Protein AF-G7I4Z6-F1 (afdb_monomer)

Organism: Medicago truncatula (NCBI:txid3880)

Secondary structure (DSSP, 8-state):
----------------------------------HHHHHHHHHHHHHHTTT-B----SSHHHHHHHHHHHHHHHHHHHHS-HHHHHHHSHHHHHHHHHIIIIIS--B-HHHHHHHHHHHH---S-HHHHHHHHHHGGG-

Sequence (139 aa):
MTNVEVHFQSHINQQQATENDEEVEVELNLRYISLRDADLVSNFIASHGSEITLPTFKSPEVKGLAYTTLAELLLLLKNHSILDLLDNQRFLLVKLLEDLHHTFRFRGPWLDSLKILMFENATNDSCTLKKLRGLEKKF

Mean predicted aligned error: 13.74 Å

Structure (mmCIF, N/CA/C/O backbone):
data_AF-G7I4Z6-F1
#
_entry.id   AF-G7I4Z6-F1
#
loop_
_atom_site.group_PDB
_atom_site.id
_atom_site.type_symbol
_atom_site.label_atom_id
_atom_site.label_alt_id
_atom_site.label_comp_id
_atom_site.label_asym_id
_atom_site.label_entity_id
_atom_site.label_seq_id
_atom_site.pdbx_PDB_ins_code
_atom_site.Cartn_x
_atom_site.Cartn_y
_atom_site.Cartn_z
_atom_site.occupancy
_atom_site.B_iso_or_equiv
_atom_site.auth_seq_id
_atom_site.auth_comp_id
_atom_site.auth_asym_id
_atom_site.auth_atom_id
_atom_site.pdbx_PDB_model_num
ATOM 1 N N . MET A 1 1 ? 38.995 -53.583 31.195 1.00 35.59 1 MET A N 1
ATOM 2 C CA . MET A 1 1 ? 37.570 -53.756 31.567 1.00 35.59 1 MET A CA 1
ATOM 3 C C . MET A 1 1 ? 37.143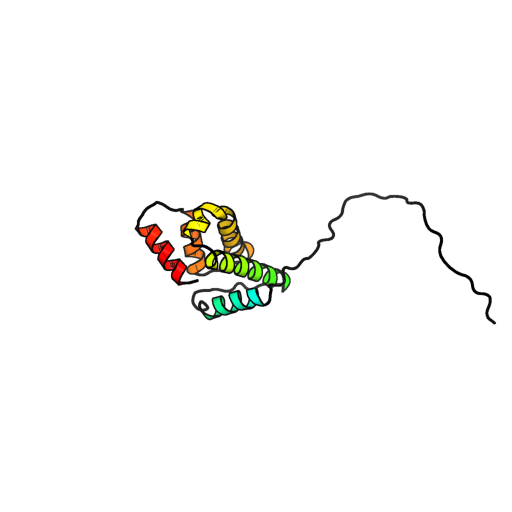 -52.551 32.396 1.00 35.59 1 MET A C 1
ATOM 5 O O . MET A 1 1 ? 38.014 -51.791 32.801 1.00 35.59 1 MET A O 1
ATOM 9 N N . THR A 1 2 ? 35.842 -52.304 32.513 1.00 36.22 2 THR A N 1
ATOM 10 C CA . THR A 1 2 ? 35.267 -50.989 32.849 1.00 36.22 2 THR A CA 1
ATOM 11 C C . THR A 1 2 ? 35.457 -50.586 34.314 1.00 36.22 2 THR A C 1
ATOM 13 O O . THR A 1 2 ? 35.252 -51.411 35.198 1.00 36.22 2 THR A O 1
ATOM 16 N N . ASN A 1 3 ? 35.762 -49.307 34.564 1.00 32.25 3 ASN A N 1
ATOM 17 C CA . ASN A 1 3 ? 35.743 -48.701 35.898 1.00 32.25 3 ASN A CA 1
ATOM 18 C C . ASN A 1 3 ? 34.541 -47.754 36.051 1.00 32.25 3 ASN A C 1
ATOM 20 O O . ASN A 1 3 ? 34.346 -46.877 35.218 1.00 32.25 3 ASN A O 1
ATOM 24 N N . VAL A 1 4 ? 33.792 -47.963 37.138 1.00 34.97 4 VAL A N 1
ATOM 25 C CA . VAL A 1 4 ? 33.135 -46.978 38.025 1.00 34.97 4 VAL A CA 1
ATOM 26 C C . VAL A 1 4 ? 32.672 -45.638 37.412 1.00 34.97 4 VAL A C 1
ATOM 28 O O . VAL A 1 4 ? 33.459 -44.715 37.246 1.00 34.97 4 VAL A O 1
ATOM 31 N N . GLU A 1 5 ? 31.373 -45.571 37.102 1.00 36.44 5 GLU A N 1
ATOM 32 C CA . GLU A 1 5 ? 30.313 -44.725 37.713 1.00 36.44 5 GLU A CA 1
ATOM 33 C C . GLU A 1 5 ? 30.625 -43.355 38.398 1.00 36.44 5 GLU A C 1
ATOM 35 O O . GLU A 1 5 ? 31.740 -43.063 38.808 1.00 36.44 5 GLU A O 1
ATOM 40 N N . VAL A 1 6 ? 29.548 -42.577 38.637 1.00 37.91 6 VAL A N 1
ATOM 41 C CA . VAL A 1 6 ? 29.407 -41.357 39.486 1.00 37.91 6 VAL A CA 1
ATOM 42 C C . VAL A 1 6 ? 29.450 -39.969 38.794 1.00 37.91 6 VAL A C 1
ATOM 44 O O . VAL A 1 6 ? 30.458 -39.281 38.742 1.00 37.91 6 VAL A O 1
ATOM 47 N N . HIS A 1 7 ? 28.257 -39.548 38.349 1.00 33.53 7 HIS A N 1
ATOM 48 C CA . HIS A 1 7 ? 27.499 -38.360 38.812 1.00 33.53 7 HIS A CA 1
ATOM 49 C C . HIS A 1 7 ? 28.088 -36.914 38.771 1.00 33.53 7 HIS A C 1
ATOM 51 O O . HIS A 1 7 ? 28.962 -36.555 39.545 1.00 33.53 7 HIS A O 1
ATOM 57 N N . PHE A 1 8 ? 27.433 -36.071 37.951 1.00 32.16 8 PHE A N 1
ATOM 58 C CA . PHE A 1 8 ? 27.136 -34.618 38.059 1.00 32.16 8 PHE A CA 1
ATOM 59 C C . PHE A 1 8 ? 28.155 -33.559 38.559 1.00 32.16 8 PHE A C 1
ATOM 61 O O . PHE A 1 8 ? 28.591 -33.552 39.700 1.00 32.16 8 PHE A O 1
ATOM 68 N N . GLN A 1 9 ? 28.318 -32.542 37.694 1.00 40.53 9 GLN A N 1
ATOM 69 C CA . GLN A 1 9 ? 28.461 -31.088 37.933 1.00 40.53 9 GLN A CA 1
ATOM 70 C C . GLN A 1 9 ? 29.242 -30.534 39.147 1.00 40.53 9 GLN A C 1
ATOM 72 O O . GLN A 1 9 ? 28.856 -30.678 40.301 1.00 40.53 9 GLN A O 1
ATOM 77 N N . SER A 1 10 ? 30.168 -29.619 38.832 1.00 36.38 10 SER A N 1
ATOM 78 C CA . SER A 1 10 ? 30.369 -28.385 39.605 1.00 36.38 10 SER A CA 1
ATOM 79 C C . SER A 1 10 ? 30.532 -27.185 38.655 1.00 36.38 10 SER A C 1
ATOM 81 O O . SER A 1 10 ? 30.874 -27.358 37.485 1.00 36.38 10 SER A O 1
ATOM 83 N N . HIS A 1 11 ? 30.233 -25.981 39.142 1.00 32.41 11 HIS A N 1
ATOM 84 C CA . HIS A 1 11 ? 30.121 -24.719 38.393 1.00 32.41 11 HIS A CA 1
ATOM 85 C C . HIS A 1 11 ? 31.250 -23.734 38.764 1.00 32.41 11 HIS A C 1
ATOM 87 O O . HIS A 1 11 ? 31.612 -23.712 39.933 1.00 32.41 11 HIS A O 1
ATOM 93 N N . ILE A 1 12 ? 31.626 -22.824 37.834 1.00 36.25 12 ILE A N 1
ATOM 94 C CA . ILE A 1 12 ? 32.089 -21.421 38.091 1.00 36.25 12 ILE A CA 1
ATOM 95 C C . ILE A 1 12 ? 33.447 -21.293 38.862 1.00 36.25 12 ILE A C 1
ATOM 97 O O . ILE A 1 12 ? 33.653 -21.945 39.871 1.00 36.25 12 ILE A O 1
ATOM 101 N N . ASN A 1 13 ? 34.469 -20.483 38.527 1.00 33.50 13 ASN A N 1
ATOM 102 C CA . ASN A 1 13 ? 34.740 -19.413 37.538 1.00 33.50 13 ASN A CA 1
ATOM 103 C C . ASN A 1 13 ? 36.290 -19.412 37.226 1.00 33.50 13 ASN A C 1
ATOM 105 O O . ASN A 1 13 ? 36.927 -20.421 37.511 1.00 33.50 13 ASN A O 1
ATOM 109 N N . GLN A 1 14 ? 37.023 -18.418 36.678 1.00 38.22 14 GLN A N 1
ATOM 110 C CA . GLN A 1 14 ? 36.725 -17.038 36.255 1.00 38.22 14 GLN A CA 1
ATOM 111 C C . GLN A 1 14 ? 37.561 -16.551 35.043 1.00 38.22 14 GLN A C 1
ATOM 113 O O . GLN A 1 14 ? 38.779 -16.679 35.007 1.00 38.22 14 GLN A O 1
ATOM 118 N N . GLN A 1 15 ? 36.857 -15.920 34.103 1.00 39.84 15 GLN A N 1
ATOM 119 C CA . GLN A 1 15 ? 37.189 -14.744 33.274 1.00 39.84 15 GLN A CA 1
ATOM 120 C C . GLN A 1 15 ? 38.590 -14.081 33.373 1.00 39.84 15 GLN A C 1
ATOM 122 O O . GLN A 1 15 ? 38.926 -13.448 34.372 1.00 39.84 15 GLN A O 1
ATOM 127 N N . GLN A 1 16 ? 39.269 -14.006 32.223 1.00 37.12 16 GLN A N 1
ATOM 128 C CA . GLN A 1 16 ? 39.729 -12.738 31.625 1.00 37.12 16 GLN A CA 1
ATOM 129 C C . GLN A 1 16 ? 39.183 -12.747 30.179 1.00 37.12 16 GLN A C 1
ATOM 131 O O . GLN A 1 16 ? 39.428 -13.715 29.468 1.00 37.12 16 GLN A O 1
ATOM 136 N N . ALA A 1 17 ? 38.263 -11.883 29.737 1.00 35.91 17 ALA A N 1
ATOM 137 C CA . ALA A 1 17 ? 38.207 -10.415 29.788 1.00 35.91 17 ALA A CA 1
ATOM 138 C C . ALA A 1 17 ? 39.129 -9.745 28.749 1.00 35.91 17 ALA A C 1
ATOM 140 O O . ALA A 1 17 ? 40.160 -9.168 29.080 1.00 35.91 17 ALA A O 1
ATOM 141 N N . THR A 1 18 ? 38.712 -9.819 27.483 1.00 38.41 18 THR A N 1
ATOM 142 C CA . THR A 1 18 ? 39.044 -8.829 26.449 1.00 38.41 18 THR A CA 1
ATOM 143 C C . THR A 1 18 ? 37.732 -8.214 25.984 1.00 38.41 18 THR A C 1
ATOM 145 O O . THR A 1 18 ? 36.992 -8.838 25.223 1.00 38.41 18 THR A O 1
ATOM 148 N N . GLU A 1 19 ? 37.412 -7.035 26.504 1.00 44.78 19 GLU A N 1
ATOM 149 C CA . GLU A 1 19 ? 36.267 -6.246 26.053 1.00 44.78 19 GLU A CA 1
ATOM 150 C C . GLU A 1 19 ? 36.511 -5.733 24.627 1.00 44.78 19 GLU A C 1
ATOM 152 O O . GLU A 1 19 ? 37.646 -5.427 24.257 1.00 44.78 19 GLU A O 1
ATOM 157 N N . ASN A 1 20 ? 35.442 -5.691 23.834 1.00 45.06 20 ASN A N 1
ATOM 158 C CA . ASN A 1 20 ? 35.026 -4.529 23.046 1.00 45.06 20 ASN A CA 1
ATOM 159 C C . ASN A 1 20 ? 33.686 -4.881 22.381 1.00 45.06 20 ASN A C 1
ATOM 161 O O . ASN A 1 20 ? 33.637 -5.544 21.347 1.00 45.06 20 ASN A O 1
ATOM 165 N N . ASP A 1 21 ? 32.637 -4.421 23.052 1.00 40.06 21 ASP A N 1
ATOM 166 C CA . ASP A 1 21 ? 31.387 -3.916 22.494 1.00 40.06 21 ASP A CA 1
ATOM 167 C C . ASP A 1 21 ? 30.452 -4.901 21.764 1.00 40.06 21 ASP A C 1
ATOM 169 O O . ASP A 1 21 ? 30.545 -5.174 20.570 1.00 40.06 21 ASP A O 1
ATOM 173 N N . GLU A 1 22 ? 29.487 -5.356 22.571 1.00 41.97 22 GLU A N 1
ATOM 174 C CA . GLU A 1 22 ? 28.042 -5.179 22.350 1.00 41.97 22 GLU A CA 1
ATOM 175 C C . GLU A 1 22 ? 27.440 -5.835 21.092 1.00 41.97 22 GLU A C 1
ATOM 177 O O . GLU A 1 22 ? 27.536 -5.384 19.955 1.00 41.97 22 GLU A O 1
ATOM 182 N N . GLU A 1 23 ? 26.791 -6.983 21.277 1.00 42.66 23 GLU A N 1
ATOM 183 C CA . GLU A 1 23 ? 25.368 -7.021 21.677 1.00 42.66 23 GLU A CA 1
ATOM 184 C C . GLU A 1 23 ? 24.425 -6.402 20.629 1.00 42.66 23 GLU A C 1
ATOM 186 O O . GLU A 1 23 ? 23.488 -5.663 20.916 1.00 42.66 23 GLU A O 1
ATOM 191 N N . VAL A 1 24 ? 24.615 -6.814 19.376 1.00 42.41 24 VAL A N 1
ATOM 192 C CA . VAL A 1 24 ? 23.483 -6.997 18.470 1.00 42.41 24 VAL A CA 1
ATOM 193 C C . VAL A 1 24 ? 23.473 -8.450 18.003 1.00 42.41 24 VAL A C 1
ATOM 195 O O . VAL A 1 24 ? 23.978 -8.783 16.928 1.00 42.41 24 VAL A O 1
ATOM 198 N N . GLU A 1 25 ? 22.828 -9.326 18.786 1.00 37.78 25 GLU A N 1
ATOM 199 C CA . GLU A 1 25 ? 22.038 -10.369 18.131 1.00 37.78 25 GLU A CA 1
ATOM 200 C C . GLU A 1 25 ? 21.075 -9.617 17.216 1.00 37.78 25 GLU A C 1
ATOM 202 O O . GLU A 1 25 ? 20.130 -8.975 17.678 1.00 37.78 25 GLU A O 1
ATOM 207 N N . VAL A 1 26 ? 21.355 -9.620 15.910 1.00 40.69 26 VAL A N 1
ATOM 208 C CA . VAL A 1 26 ? 20.385 -9.122 14.942 1.00 40.69 26 VAL A CA 1
ATOM 209 C C . VAL A 1 26 ? 19.273 -10.152 14.961 1.00 40.69 26 VAL A C 1
ATOM 211 O O . VAL A 1 26 ? 19.326 -11.143 14.230 1.00 40.69 26 VAL A O 1
ATOM 214 N N . GLU A 1 27 ? 18.296 -9.929 15.841 1.00 39.25 27 GLU A N 1
ATOM 215 C CA . GLU A 1 27 ? 17.040 -10.655 15.868 1.00 39.25 27 GLU A CA 1
ATOM 216 C C . GLU A 1 27 ? 16.377 -10.382 14.517 1.00 39.25 27 GLU A C 1
ATOM 218 O O . GLU A 1 27 ? 15.620 -9.427 14.327 1.00 39.25 27 GLU A O 1
ATOM 223 N N . LEU A 1 28 ? 16.725 -11.216 13.531 1.00 39.81 28 LEU A N 1
ATOM 224 C CA . LEU A 1 28 ? 16.114 -11.278 12.214 1.00 39.81 28 LEU A CA 1
ATOM 225 C C . LEU A 1 28 ? 14.735 -11.913 12.378 1.00 39.81 28 LEU A C 1
ATOM 227 O O . LEU A 1 28 ? 14.417 -12.960 11.813 1.00 39.81 28 LEU A O 1
ATOM 231 N N . ASN A 1 29 ? 13.907 -11.204 13.143 1.00 39.97 29 ASN A N 1
ATOM 232 C CA . ASN A 1 29 ? 12.465 -11.264 13.203 1.00 39.97 29 ASN A CA 1
ATOM 233 C C . ASN A 1 29 ? 11.940 -10.768 11.848 1.00 39.97 29 ASN A C 1
ATOM 235 O O . ASN A 1 29 ? 11.340 -9.699 11.700 1.00 39.97 29 ASN A O 1
ATOM 239 N N . LEU A 1 30 ? 12.287 -11.545 10.817 1.00 44.94 30 LEU A N 1
ATOM 240 C CA . LEU A 1 30 ? 11.767 -11.456 9.474 1.00 44.94 30 LEU A CA 1
ATOM 241 C C . LEU A 1 30 ? 10.260 -11.473 9.643 1.00 44.94 30 LEU A C 1
ATOM 243 O O . LEU A 1 30 ? 9.693 -12.505 10.003 1.00 44.94 30 LEU A O 1
ATOM 247 N N . ARG A 1 31 ? 9.624 -10.322 9.409 1.00 52.06 31 ARG A N 1
ATOM 248 C CA . ARG A 1 31 ? 8.169 -10.210 9.377 1.00 52.06 31 ARG A CA 1
ATOM 249 C C . ARG A 1 31 ? 7.663 -11.001 8.176 1.00 52.06 31 ARG A C 1
ATOM 251 O O . ARG A 1 31 ? 7.371 -10.428 7.125 1.00 52.06 31 ARG A O 1
ATOM 258 N N . TYR A 1 32 ? 7.608 -12.321 8.336 1.00 56.38 32 TYR A N 1
ATOM 259 C CA . TYR A 1 32 ? 6.881 -13.227 7.472 1.00 56.38 32 TYR A CA 1
ATOM 260 C C . TYR A 1 32 ? 5.452 -12.713 7.439 1.00 56.38 32 TYR A C 1
ATOM 262 O O . TYR A 1 32 ? 4.737 -12.769 8.439 1.00 56.38 32 TYR A O 1
ATOM 270 N N . ILE A 1 33 ? 5.088 -12.149 6.290 1.00 63.84 33 ILE A N 1
ATOM 271 C CA . ILE A 1 33 ? 3.744 -11.680 5.996 1.00 63.84 33 ILE A CA 1
ATOM 272 C C . ILE A 1 33 ? 2.751 -12.772 6.417 1.00 63.84 33 ILE A C 1
ATOM 274 O O . ILE A 1 33 ? 2.886 -13.926 5.997 1.00 63.84 33 ILE A O 1
ATOM 278 N N . SER A 1 34 ? 1.807 -12.452 7.310 1.00 66.25 34 SER A N 1
ATOM 279 C CA . SER A 1 34 ? 0.881 -13.479 7.795 1.00 66.25 34 SER A CA 1
ATOM 280 C C . SER A 1 34 ? 0.028 -13.983 6.629 1.00 66.25 34 SER A C 1
ATOM 282 O O . SER A 1 34 ? -0.167 -13.265 5.651 1.00 66.25 34 SER A O 1
ATOM 284 N N . LEU A 1 35 ? -0.513 -15.203 6.704 1.00 58.19 35 LEU A N 1
ATOM 285 C CA . LEU A 1 35 ? -1.330 -15.756 5.610 1.00 58.19 35 LEU A CA 1
ATOM 286 C C . LEU A 1 35 ? -2.479 -14.809 5.202 1.00 58.19 35 LEU A C 1
ATOM 288 O O . LEU A 1 35 ? -2.727 -14.606 4.018 1.00 58.19 35 LEU A O 1
ATOM 292 N N . ARG A 1 36 ? -3.093 -14.138 6.184 1.00 61.78 36 ARG A N 1
ATOM 293 C CA . ARG A 1 36 ? -4.147 -13.129 5.992 1.00 61.78 36 ARG A CA 1
ATOM 294 C C . ARG A 1 36 ? -3.657 -11.875 5.255 1.00 61.78 36 ARG A C 1
ATOM 296 O O . ARG A 1 36 ? -4.393 -11.293 4.461 1.00 61.78 36 ARG A O 1
ATOM 303 N N . ASP A 1 37 ? -2.426 -11.463 5.528 1.00 74.56 37 ASP A N 1
ATOM 304 C CA . ASP A 1 37 ? -1.785 -10.302 4.910 1.00 74.56 37 ASP A CA 1
ATOM 305 C C . ASP A 1 37 ? -1.282 -10.642 3.496 1.00 74.56 37 ASP A C 1
ATOM 307 O O . ASP A 1 37 ? -1.350 -9.816 2.584 1.00 74.56 37 ASP A O 1
ATOM 311 N N . ALA A 1 38 ? -0.853 -11.891 3.285 1.00 78.31 38 ALA A N 1
ATOM 312 C CA . ALA A 1 38 ? -0.460 -12.428 1.990 1.00 78.31 38 ALA A CA 1
ATOM 313 C C . ALA A 1 38 ? -1.660 -12.505 1.035 1.00 78.31 38 ALA A C 1
ATOM 315 O O . ALA A 1 38 ? -1.542 -12.085 -0.116 1.00 78.31 38 ALA A O 1
ATOM 316 N N . ASP A 1 39 ? -2.825 -12.945 1.522 1.00 84.06 39 ASP A N 1
ATOM 317 C CA . ASP A 1 39 ? -4.085 -12.886 0.775 1.00 84.06 39 ASP A CA 1
ATOM 318 C C . ASP A 1 39 ? -4.453 -11.441 0.406 1.00 84.06 39 ASP A C 1
ATOM 320 O O . ASP A 1 39 ? -4.839 -11.177 -0.735 1.00 84.06 39 ASP A O 1
ATOM 324 N N . LEU A 1 40 ? -4.309 -10.483 1.330 1.00 86.19 40 LEU A N 1
ATOM 325 C CA . LEU A 1 40 ? -4.600 -9.066 1.072 1.00 86.19 40 LEU A CA 1
ATOM 326 C C . LEU A 1 40 ? -3.705 -8.493 -0.041 1.00 86.19 40 LEU A C 1
ATOM 328 O O . LEU A 1 40 ? -4.211 -7.892 -0.992 1.00 86.19 40 LEU A O 1
ATOM 332 N N . VAL A 1 41 ? -2.393 -8.731 0.036 1.00 87.75 41 VAL A N 1
ATOM 333 C CA . VAL A 1 41 ? -1.419 -8.298 -0.981 1.00 87.75 41 VAL A CA 1
ATOM 334 C C . VAL A 1 41 ? -1.643 -9.007 -2.320 1.00 87.75 41 VAL A C 1
ATOM 336 O O . VAL A 1 41 ? -1.604 -8.359 -3.365 1.00 87.75 41 VAL A O 1
ATOM 339 N N . SER A 1 42 ? -1.929 -10.311 -2.308 1.00 86.94 42 SER A N 1
ATOM 340 C CA . SER A 1 42 ? -2.196 -11.103 -3.516 1.00 86.94 42 SER A CA 1
ATOM 341 C C . SER A 1 42 ? -3.436 -10.600 -4.263 1.00 86.94 42 SER A C 1
ATOM 343 O O . SER A 1 42 ? -3.364 -10.310 -5.458 1.00 86.94 42 SER A O 1
ATOM 345 N N . ASN A 1 43 ? -4.550 -10.389 -3.552 1.00 89.12 43 ASN A N 1
ATOM 346 C CA . ASN A 1 43 ? -5.785 -9.857 -4.134 1.00 89.12 43 ASN A CA 1
ATOM 347 C C . ASN A 1 43 ? -5.611 -8.422 -4.661 1.00 89.12 43 ASN A C 1
ATOM 349 O O . ASN A 1 43 ? -6.121 -8.100 -5.739 1.00 89.12 43 ASN A O 1
ATOM 353 N N . PHE A 1 44 ? -4.861 -7.571 -3.950 1.00 88.94 44 PHE A N 1
ATOM 354 C CA . PHE A 1 44 ? -4.555 -6.215 -4.409 1.00 88.94 44 PHE A CA 1
ATOM 355 C C . PHE A 1 44 ? -3.736 -6.220 -5.708 1.00 88.94 44 PHE A C 1
ATOM 357 O O . PHE A 1 44 ? -4.109 -5.539 -6.664 1.00 88.94 44 PHE A O 1
ATOM 364 N N . ILE A 1 45 ? -2.674 -7.034 -5.774 1.00 88.00 45 ILE A N 1
ATOM 365 C CA . ILE A 1 45 ? -1.833 -7.188 -6.972 1.00 88.00 45 ILE A CA 1
ATOM 366 C C . ILE A 1 45 ? -2.631 -7.785 -8.139 1.00 88.00 45 ILE A C 1
ATOM 368 O O . ILE A 1 45 ? -2.474 -7.330 -9.268 1.00 88.00 45 ILE A O 1
ATOM 372 N N . ALA A 1 46 ? -3.518 -8.753 -7.889 1.00 87.25 46 ALA A N 1
ATOM 373 C CA . ALA A 1 46 ? -4.382 -9.322 -8.925 1.00 87.25 46 ALA A CA 1
ATOM 374 C C . ALA A 1 46 ? -5.376 -8.291 -9.491 1.00 87.25 46 ALA A C 1
ATOM 376 O O . ALA A 1 46 ? -5.563 -8.218 -10.704 1.00 87.25 46 ALA A O 1
ATOM 377 N N . SER A 1 47 ? -5.973 -7.462 -8.628 1.00 85.88 47 SER A N 1
ATOM 378 C CA . SER A 1 47 ? -6.959 -6.442 -9.022 1.00 85.88 47 SER A CA 1
ATOM 379 C C . SER A 1 47 ? -6.334 -5.237 -9.736 1.00 85.88 47 SER A C 1
ATOM 381 O O . SER A 1 47 ? -6.962 -4.651 -10.614 1.00 85.88 47 SER A O 1
ATOM 383 N N . HIS A 1 48 ? -5.096 -4.877 -9.383 1.00 82.75 48 HIS A N 1
ATOM 384 C CA . HIS A 1 48 ? -4.406 -3.676 -9.871 1.00 82.75 48 HIS A CA 1
ATOM 385 C C . HIS A 1 48 ? -3.136 -3.982 -10.682 1.00 82.75 48 HIS A C 1
ATOM 387 O O . HIS A 1 48 ? -2.293 -3.106 -10.856 1.00 82.75 48 HIS A O 1
ATOM 393 N N . GLY A 1 49 ? -2.976 -5.201 -11.208 1.00 78.62 49 GLY A N 1
ATOM 394 C CA . GLY A 1 49 ? -1.740 -5.642 -11.876 1.00 78.62 49 GLY A CA 1
ATOM 395 C C . GLY A 1 49 ? -1.329 -4.830 -13.114 1.00 78.62 49 GLY A C 1
ATOM 396 O O . GLY A 1 49 ? -0.164 -4.847 -13.493 1.00 78.62 49 GLY A O 1
ATOM 397 N N . SER A 1 50 ? -2.255 -4.084 -13.723 1.00 80.69 50 SER A N 1
ATOM 398 C CA . SER A 1 50 ? -1.988 -3.113 -14.798 1.00 80.69 50 SER A CA 1
ATOM 399 C C . SER A 1 50 ? -1.586 -1.714 -14.300 1.00 80.69 50 SER A C 1
ATOM 401 O O . SER A 1 50 ? -1.022 -0.935 -15.064 1.00 80.69 50 SER A O 1
ATOM 403 N N . GLU A 1 51 ? -1.861 -1.390 -13.032 1.00 80.81 51 GLU A N 1
ATOM 404 C CA . GLU A 1 51 ? -1.505 -0.133 -12.357 1.00 80.81 51 GLU A CA 1
ATOM 405 C C . GLU A 1 51 ? -0.300 -0.289 -11.398 1.00 80.81 51 GLU A C 1
ATOM 407 O O . GLU A 1 51 ? 0.132 0.700 -10.806 1.00 80.81 51 GLU A O 1
ATOM 412 N N . ILE A 1 52 ? 0.259 -1.497 -11.233 1.00 84.50 52 ILE A N 1
ATOM 413 C CA . ILE A 1 52 ? 1.396 -1.791 -10.342 1.00 84.50 52 ILE A CA 1
ATOM 414 C C . ILE A 1 52 ? 2.614 -2.261 -11.147 1.00 84.50 52 ILE A C 1
ATOM 416 O O . ILE A 1 52 ? 2.629 -3.363 -11.692 1.00 84.50 52 ILE A O 1
ATOM 420 N N . THR A 1 53 ? 3.704 -1.496 -11.092 1.00 86.06 53 THR A N 1
ATOM 421 C CA . THR A 1 53 ? 5.037 -2.006 -11.437 1.00 86.06 53 THR A CA 1
ATOM 422 C C . THR A 1 53 ? 5.665 -2.601 -10.180 1.00 86.06 53 THR A C 1
ATOM 424 O O . THR A 1 53 ? 6.067 -1.873 -9.265 1.00 86.06 53 THR A O 1
ATOM 427 N N . LEU A 1 54 ? 5.747 -3.933 -10.129 1.00 85.62 54 LEU A N 1
ATOM 428 C CA . LEU A 1 54 ? 6.407 -4.647 -9.037 1.00 85.62 54 LEU A CA 1
ATOM 429 C C . LEU A 1 54 ? 7.940 -4.492 -9.116 1.00 85.62 54 LEU A C 1
ATOM 431 O O . LEU A 1 54 ? 8.512 -4.622 -10.201 1.00 85.62 54 LEU A O 1
ATOM 435 N N . PRO A 1 55 ? 8.624 -4.247 -7.987 1.00 83.44 55 PRO A N 1
ATOM 436 C CA . PRO A 1 55 ? 10.080 -4.164 -7.931 1.00 83.44 55 PRO A CA 1
ATOM 437 C C . PRO A 1 55 ? 10.757 -5.546 -7.984 1.00 83.44 55 PRO A C 1
ATOM 439 O O . PRO A 1 55 ? 10.262 -6.536 -7.442 1.00 83.44 55 PRO A O 1
ATOM 442 N N . THR A 1 56 ? 11.951 -5.606 -8.579 1.00 86.75 56 THR A N 1
ATOM 443 C CA . THR A 1 56 ? 12.790 -6.817 -8.595 1.00 86.75 56 THR A CA 1
ATOM 444 C C . THR A 1 56 ? 13.655 -6.890 -7.335 1.00 86.75 56 THR A C 1
ATOM 446 O O . THR A 1 56 ? 14.686 -6.223 -7.233 1.00 86.75 56 THR A O 1
ATOM 449 N N . PHE A 1 57 ? 13.266 -7.732 -6.379 1.00 84.56 57 PHE A N 1
ATOM 450 C CA . PHE A 1 57 ? 14.046 -7.979 -5.163 1.00 84.56 57 PHE A CA 1
ATOM 451 C C . PHE A 1 57 ? 15.217 -8.940 -5.405 1.00 84.56 57 PHE A C 1
ATOM 453 O O . PHE A 1 57 ? 15.071 -9.941 -6.105 1.00 84.56 57 PHE A O 1
ATOM 460 N N . LYS A 1 58 ? 16.371 -8.663 -4.781 1.00 81.06 58 LYS A N 1
ATOM 461 C CA . LYS A 1 58 ? 17.56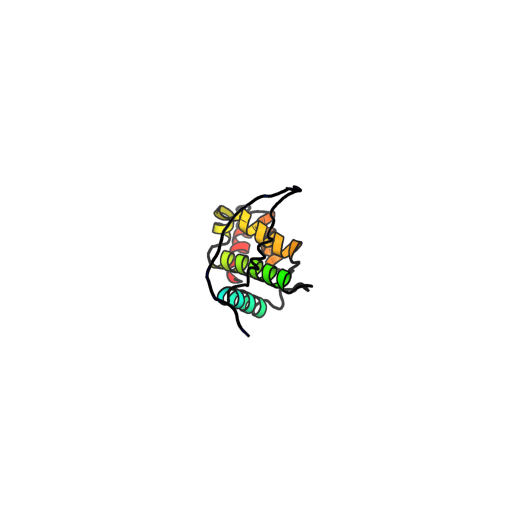7 -9.526 -4.843 1.00 81.06 58 LYS A CA 1
ATOM 462 C C . LYS A 1 58 ? 17.615 -10.617 -3.768 1.00 81.06 58 LYS A C 1
ATOM 464 O O . LYS A 1 58 ? 18.394 -11.549 -3.923 1.00 81.06 58 LYS A O 1
ATOM 469 N N . SER A 1 59 ? 16.823 -10.5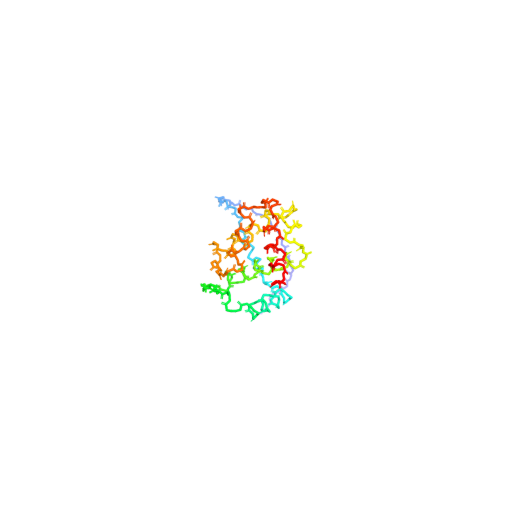04 -2.701 1.00 85.69 59 SER A N 1
ATOM 470 C CA . SER A 1 59 ? 16.780 -11.486 -1.614 1.00 85.69 59 SER A CA 1
ATOM 471 C C . SER A 1 59 ? 15.335 -11.759 -1.155 1.00 85.69 59 SER A C 1
ATOM 473 O O . SER A 1 59 ? 14.482 -10.866 -1.281 1.00 85.69 59 SER A O 1
ATOM 475 N N . PRO A 1 60 ? 15.027 -12.970 -0.645 1.00 82.38 60 PRO A N 1
ATOM 476 C CA . PRO A 1 60 ? 13.713 -13.296 -0.083 1.00 82.38 60 PRO A CA 1
ATOM 477 C C . PRO A 1 60 ? 13.325 -12.416 1.111 1.00 82.38 60 PRO A C 1
ATOM 479 O O . PRO A 1 60 ? 12.155 -12.076 1.264 1.00 82.38 60 PRO A O 1
ATOM 482 N N . GLU A 1 61 ? 14.299 -12.008 1.921 1.00 82.88 61 GLU A N 1
ATOM 483 C CA . GLU A 1 61 ? 14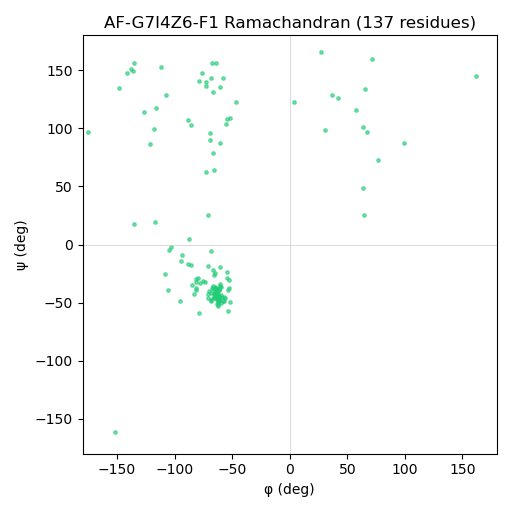.114 -11.238 3.155 1.00 82.88 61 GLU A CA 1
ATOM 484 C C . GLU A 1 61 ? 13.623 -9.821 2.839 1.00 82.88 61 GLU A C 1
ATOM 486 O O . GLU A 1 61 ? 12.608 -9.373 3.376 1.00 82.88 61 GLU A O 1
ATOM 491 N N . VAL A 1 62 ? 14.282 -9.144 1.888 1.00 84.69 62 VAL A N 1
ATOM 492 C CA . VAL A 1 62 ? 13.869 -7.812 1.415 1.00 84.69 62 VAL A CA 1
ATOM 493 C C . VAL A 1 62 ? 12.496 -7.880 0.740 1.00 84.69 62 VAL A C 1
ATOM 495 O O . VAL A 1 62 ? 11.676 -6.987 0.938 1.00 84.69 62 VAL A O 1
ATOM 498 N N . LYS A 1 63 ? 12.210 -8.955 -0.011 1.00 85.81 63 LYS A N 1
ATOM 499 C CA . LYS A 1 63 ? 10.890 -9.203 -0.614 1.00 85.81 63 LYS A CA 1
ATOM 500 C C . LYS A 1 63 ? 9.795 -9.395 0.441 1.00 85.81 63 LYS A C 1
ATOM 502 O O . LYS A 1 63 ? 8.702 -8.859 0.280 1.00 85.81 63 LYS A O 1
ATOM 507 N N . GLY A 1 64 ? 10.084 -10.150 1.502 1.00 84.94 64 GLY A N 1
ATOM 508 C CA . GLY A 1 64 ? 9.171 -10.381 2.620 1.00 84.94 64 GLY A CA 1
ATOM 509 C C . GLY A 1 64 ? 8.831 -9.079 3.339 1.00 84.94 64 GLY A C 1
ATOM 510 O O . GLY A 1 64 ? 7.658 -8.723 3.427 1.00 84.94 64 GLY A O 1
ATOM 511 N N . LEU A 1 65 ? 9.853 -8.320 3.748 1.00 86.88 65 LEU A N 1
ATOM 512 C CA . LEU A 1 65 ? 9.675 -7.018 4.394 1.00 86.88 65 LEU A CA 1
ATOM 513 C C . LEU A 1 65 ? 8.857 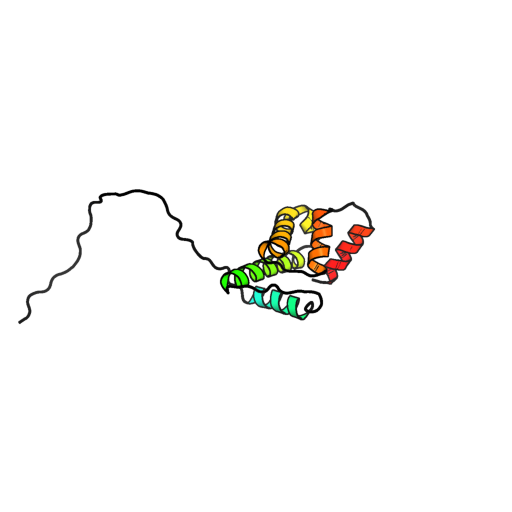-6.054 3.519 1.00 86.88 65 LEU A C 1
ATOM 515 O O . LEU A 1 65 ? 7.898 -5.460 4.000 1.00 86.88 65 LEU A O 1
ATOM 519 N N . ALA A 1 66 ? 9.181 -5.960 2.227 1.00 89.62 66 ALA A N 1
ATOM 520 C CA . ALA A 1 66 ? 8.497 -5.082 1.283 1.00 89.62 66 ALA A CA 1
ATOM 521 C C . ALA A 1 66 ? 7.002 -5.401 1.108 1.00 89.62 66 ALA A C 1
ATOM 523 O O . ALA A 1 66 ? 6.184 -4.486 0.998 1.00 89.62 66 ALA A O 1
ATOM 524 N N . TYR A 1 67 ? 6.630 -6.686 1.080 1.00 90.12 67 TYR A N 1
ATOM 525 C CA . TYR A 1 67 ? 5.224 -7.091 1.033 1.00 90.12 67 TYR A CA 1
ATOM 526 C C . TYR A 1 67 ? 4.523 -6.934 2.384 1.00 90.12 67 TYR A C 1
ATOM 528 O O . TYR A 1 67 ? 3.349 -6.575 2.393 1.00 90.12 67 TYR A O 1
ATOM 536 N N . THR A 1 68 ? 5.221 -7.093 3.510 1.00 90.06 68 THR A N 1
ATOM 537 C CA . THR A 1 68 ? 4.665 -6.760 4.829 1.00 90.06 68 THR A CA 1
ATOM 538 C C . THR A 1 68 ? 4.377 -5.258 4.948 1.00 90.06 68 THR A C 1
ATOM 540 O O . THR A 1 68 ? 3.271 -4.893 5.332 1.00 90.06 68 THR A O 1
ATOM 543 N N . THR A 1 69 ? 5.270 -4.370 4.493 1.00 91.25 69 THR A N 1
ATOM 544 C CA . THR A 1 69 ? 4.992 -2.919 4.411 1.00 91.25 69 THR A CA 1
ATOM 545 C C . THR A 1 69 ? 3.801 -2.601 3.494 1.00 91.25 69 THR A C 1
ATOM 547 O O . THR A 1 69 ? 3.011 -1.705 3.792 1.00 91.25 69 THR A O 1
ATOM 550 N N . LEU A 1 70 ? 3.628 -3.348 2.395 1.00 91.94 70 LEU A N 1
ATOM 551 C CA . LEU A 1 70 ? 2.469 -3.193 1.510 1.00 91.94 70 LEU A CA 1
ATOM 552 C C . LEU A 1 70 ? 1.171 -3.653 2.192 1.00 91.94 70 LEU A C 1
ATOM 554 O O . LEU A 1 70 ? 0.159 -2.966 2.084 1.00 91.94 70 LEU A O 1
ATOM 558 N N . ALA A 1 71 ? 1.199 -4.767 2.925 1.00 91.38 71 ALA A N 1
ATOM 559 C CA . ALA A 1 71 ? 0.058 -5.236 3.705 1.00 91.38 71 ALA A CA 1
ATOM 560 C C . ALA A 1 71 ? -0.313 -4.265 4.834 1.00 91.38 71 ALA A C 1
ATOM 562 O O . ALA A 1 71 ? -1.493 -3.976 5.010 1.00 91.38 71 ALA A O 1
ATOM 563 N N . GLU A 1 72 ? 0.679 -3.714 5.544 1.00 92.00 72 GLU A N 1
ATOM 564 C CA . GLU A 1 72 ? 0.480 -2.680 6.565 1.00 92.00 72 GLU A CA 1
ATOM 565 C C . GLU A 1 72 ? -0.239 -1.457 5.968 1.00 92.00 72 GLU A C 1
ATOM 567 O O . GLU A 1 72 ? -1.233 -1.010 6.537 1.00 92.00 72 GLU A O 1
ATOM 572 N N . LEU A 1 73 ? 0.163 -0.978 4.780 1.00 91.69 73 LEU A N 1
ATOM 573 C CA . LEU A 1 73 ? -0.536 0.113 4.083 1.00 91.69 73 LEU A CA 1
ATOM 574 C C . LEU A 1 73 ? -1.962 -0.266 3.647 1.00 91.69 73 LEU A C 1
ATOM 576 O O . LEU A 1 73 ? -2.890 0.517 3.845 1.00 91.69 73 LEU A O 1
ATOM 580 N N . LEU A 1 74 ? -2.157 -1.444 3.051 1.00 90.75 74 LEU A N 1
ATOM 581 C CA . LEU A 1 74 ? -3.478 -1.884 2.583 1.00 90.75 74 LEU A CA 1
ATOM 582 C C . LEU A 1 74 ? -4.455 -2.089 3.749 1.00 90.75 74 LEU A C 1
ATOM 584 O O . LEU A 1 74 ? -5.626 -1.732 3.642 1.00 90.75 74 LEU A O 1
ATOM 588 N N . LEU A 1 75 ? -3.980 -2.614 4.880 1.00 90.44 75 LEU A N 1
ATOM 589 C CA . LEU A 1 75 ? -4.770 -2.767 6.100 1.00 90.44 75 LEU A CA 1
ATOM 590 C C . LEU A 1 75 ? -5.125 -1.402 6.713 1.00 90.44 75 LEU A C 1
ATOM 592 O O . LEU A 1 75 ? -6.246 -1.219 7.185 1.00 90.44 75 LEU A O 1
ATOM 596 N N . LEU A 1 76 ? -4.202 -0.438 6.656 1.00 89.06 76 LEU A N 1
ATOM 597 C CA . LEU A 1 76 ? -4.411 0.938 7.107 1.00 89.06 76 LEU A CA 1
ATOM 598 C C . LEU A 1 76 ? -5.526 1.631 6.303 1.00 89.06 76 LEU A C 1
ATOM 600 O O . LEU A 1 76 ? -6.481 2.134 6.892 1.00 89.06 76 LEU A O 1
ATOM 604 N N . LEU A 1 77 ? -5.440 1.579 4.968 1.00 87.88 77 LEU A N 1
ATOM 605 C CA . LEU A 1 77 ? -6.430 2.141 4.033 1.00 87.88 77 LEU A CA 1
ATOM 606 C C . LEU A 1 77 ? -7.797 1.438 4.097 1.00 87.88 77 LEU A C 1
ATOM 608 O O . LEU A 1 77 ? -8.814 2.046 3.783 1.00 87.88 77 LEU A O 1
ATOM 612 N N . LYS A 1 78 ? -7.829 0.165 4.503 1.00 87.75 78 LYS A N 1
ATOM 613 C CA . LYS A 1 78 ? -9.056 -0.634 4.628 1.00 87.75 78 LYS A CA 1
ATOM 614 C C . LYS A 1 78 ? -9.825 -0.391 5.930 1.00 87.75 78 LYS A C 1
ATOM 616 O O . LYS A 1 78 ? -11.042 -0.566 5.960 1.00 87.75 78 LYS A O 1
ATOM 621 N N . ASN A 1 79 ? -9.128 -0.040 7.010 1.00 88.81 79 ASN A N 1
ATOM 622 C CA . ASN A 1 79 ? -9.723 0.096 8.345 1.00 88.81 79 ASN A CA 1
ATOM 623 C C . ASN A 1 79 ? -10.161 1.532 8.687 1.00 88.81 79 ASN A C 1
ATOM 625 O O . ASN A 1 79 ? -10.886 1.725 9.662 1.00 88.81 79 ASN A O 1
ATOM 629 N N . HIS A 1 80 ? -9.717 2.528 7.918 1.00 86.31 80 HIS A N 1
ATOM 630 C CA . HIS A 1 80 ? -9.891 3.953 8.203 1.00 86.31 80 HIS A CA 1
ATOM 631 C C . HIS A 1 80 ? -10.180 4.724 6.909 1.00 86.31 80 HIS A C 1
ATOM 633 O O . HIS A 1 80 ? -9.636 4.373 5.863 1.00 86.31 80 HIS A O 1
ATOM 639 N N . SER A 1 81 ? -10.980 5.798 6.960 1.00 83.69 81 SER A N 1
ATOM 640 C CA . SER A 1 81 ? -11.066 6.702 5.804 1.00 83.69 81 SER A CA 1
ATOM 641 C C . SER A 1 81 ? -9.731 7.428 5.609 1.00 83.69 81 SER A C 1
ATOM 643 O O . SER A 1 81 ? -8.962 7.609 6.560 1.00 83.69 81 SER A O 1
ATOM 645 N N . ILE A 1 82 ? -9.439 7.897 4.392 1.00 78.62 82 ILE A N 1
ATOM 646 C CA . ILE A 1 82 ? -8.177 8.619 4.144 1.00 78.62 82 ILE A CA 1
ATOM 647 C C . ILE A 1 82 ? -8.163 9.944 4.934 1.00 78.62 82 ILE A C 1
ATOM 649 O O . ILE A 1 82 ? -7.097 10.432 5.303 1.00 78.62 82 ILE A O 1
ATOM 653 N N . LEU A 1 83 ? -9.341 10.485 5.272 1.00 78.44 83 LEU A N 1
ATOM 654 C CA . LEU A 1 83 ? -9.494 11.639 6.162 1.00 78.44 83 LEU A CA 1
ATOM 655 C C . LEU A 1 83 ? -9.113 11.302 7.615 1.00 78.44 83 LEU A C 1
ATOM 657 O O . LEU A 1 83 ? -8.289 12.004 8.195 1.00 78.44 83 LEU A O 1
ATOM 661 N N . ASP A 1 84 ? -9.610 10.191 8.173 1.00 84.00 84 ASP A N 1
ATOM 662 C CA . ASP A 1 84 ? -9.241 9.757 9.534 1.00 84.00 84 ASP A CA 1
ATOM 663 C C . ASP A 1 84 ? -7.726 9.522 9.657 1.00 84.00 84 ASP A C 1
ATOM 665 O O . ASP A 1 84 ? -7.120 9.837 10.687 1.00 84.00 84 ASP A O 1
ATOM 669 N N . LEU A 1 85 ? -7.103 8.993 8.596 1.00 83.25 85 LEU A N 1
ATOM 670 C CA . LEU A 1 85 ? -5.656 8.789 8.519 1.00 83.25 85 LEU A CA 1
ATOM 671 C C . LEU A 1 85 ? -4.881 10.107 8.406 1.00 83.25 85 LEU A C 1
ATOM 673 O O . LEU A 1 85 ? -3.837 10.234 9.044 1.00 83.25 85 LEU A O 1
ATOM 677 N N . LEU A 1 86 ? -5.375 11.084 7.639 1.00 78.38 86 LEU A N 1
ATOM 678 C CA . LEU A 1 86 ? -4.782 12.423 7.524 1.00 78.38 86 LEU A CA 1
ATOM 679 C C . LEU A 1 86 ? -4.763 13.175 8.864 1.00 78.38 86 LEU A C 1
ATOM 681 O O . LEU A 1 86 ? -3.772 13.849 9.152 1.00 78.38 86 LEU A O 1
ATOM 685 N N . ASP A 1 87 ? -5.806 13.021 9.681 1.00 79.19 87 ASP A N 1
ATOM 686 C CA . ASP A 1 87 ? -5.911 13.698 10.977 1.00 79.19 87 ASP A CA 1
ATOM 687 C C . ASP A 1 87 ? -5.159 12.955 12.099 1.00 79.19 87 ASP A C 1
ATOM 689 O O . ASP A 1 87 ? -4.463 13.583 12.897 1.00 79.19 87 ASP A O 1
ATOM 693 N N . ASN A 1 88 ? -5.256 11.619 12.162 1.00 82.25 88 ASN A N 1
ATOM 694 C CA . ASN A 1 88 ? -4.819 10.851 13.341 1.00 82.25 88 ASN A CA 1
ATOM 695 C C . ASN A 1 88 ? -3.536 10.029 13.139 1.00 82.25 88 ASN A C 1
ATOM 697 O O . ASN A 1 88 ? -2.859 9.705 14.113 1.00 82.25 88 ASN A O 1
ATOM 701 N N . GLN A 1 89 ? -3.206 9.632 11.903 1.00 85.50 89 GLN A N 1
ATOM 702 C CA . GLN A 1 89 ? -2.146 8.642 11.627 1.00 85.50 89 GLN A CA 1
ATOM 703 C C . GLN A 1 89 ? -1.215 9.044 10.467 1.00 85.50 89 GLN A C 1
ATOM 705 O O . GLN A 1 89 ? -0.458 8.220 9.946 1.00 85.50 89 GLN A O 1
ATOM 710 N N . ARG A 1 90 ? -1.211 10.331 10.092 1.00 84.75 90 ARG A N 1
ATOM 711 C CA . ARG A 1 90 ? -0.508 10.865 8.915 1.00 84.75 90 ARG A CA 1
ATOM 712 C C . ARG A 1 90 ? 0.970 10.502 8.863 1.00 84.75 90 ARG A C 1
ATOM 714 O O . ARG A 1 90 ? 1.462 10.185 7.788 1.00 84.75 90 ARG A O 1
ATOM 721 N N . PHE A 1 91 ? 1.662 10.508 10.002 1.00 86.81 91 PHE A N 1
ATOM 722 C CA . PHE A 1 91 ? 3.074 10.123 10.078 1.00 86.81 91 PHE A CA 1
ATOM 723 C C . PHE A 1 91 ? 3.310 8.657 9.675 1.00 86.81 91 PHE A C 1
ATOM 725 O O . PHE A 1 91 ? 4.216 8.377 8.894 1.00 86.81 91 PHE A O 1
ATOM 732 N N . LEU A 1 92 ? 2.468 7.730 10.151 1.00 89.12 92 LEU A N 1
ATOM 733 C CA . LEU A 1 92 ? 2.558 6.310 9.801 1.00 89.12 92 LEU A CA 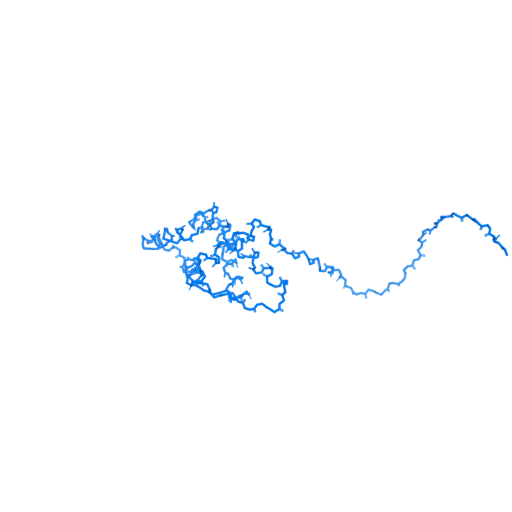1
ATOM 734 C C . LEU A 1 92 ? 2.245 6.089 8.315 1.00 89.12 92 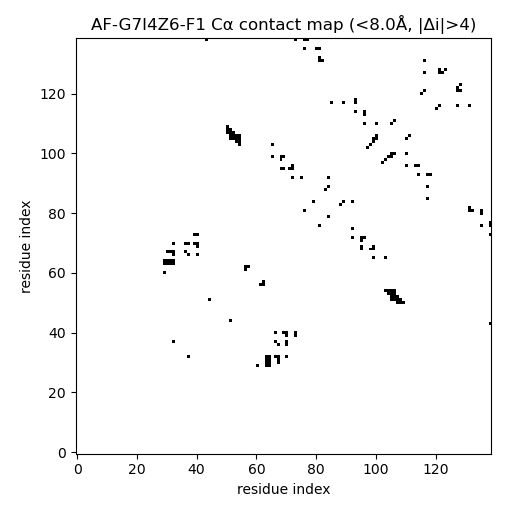LEU A C 1
ATOM 736 O O . LEU A 1 92 ? 3.006 5.415 7.624 1.00 89.12 92 LEU A O 1
ATOM 740 N N . LEU A 1 93 ? 1.171 6.705 7.812 1.00 88.62 93 LEU A N 1
ATOM 741 C CA . LEU A 1 93 ? 0.787 6.616 6.402 1.00 88.62 93 LEU A CA 1
ATOM 742 C C . LEU A 1 93 ? 1.876 7.195 5.479 1.00 88.62 93 LEU A C 1
ATOM 744 O O . LEU A 1 93 ? 2.262 6.542 4.512 1.00 88.62 93 LEU A O 1
ATOM 748 N N . VAL A 1 94 ? 2.433 8.369 5.802 1.00 88.50 94 VAL A N 1
ATOM 749 C CA . VAL A 1 94 ? 3.570 8.954 5.069 1.00 88.50 94 VAL A CA 1
ATOM 750 C C . VAL A 1 94 ? 4.771 8.009 5.079 1.00 88.50 94 VAL A C 1
ATOM 752 O O . VAL A 1 94 ? 5.293 7.714 4.006 1.00 88.50 94 VAL A O 1
ATOM 755 N N . LYS A 1 95 ? 5.160 7.463 6.241 1.00 91.25 95 LYS A N 1
ATOM 756 C CA . LYS A 1 95 ? 6.289 6.525 6.333 1.00 91.25 95 LYS A CA 1
ATOM 757 C C . LYS A 1 95 ? 6.095 5.299 5.433 1.00 91.25 95 LYS A C 1
ATOM 759 O O . LYS A 1 95 ? 6.992 4.969 4.665 1.00 91.25 95 LYS A O 1
ATOM 764 N N . LEU A 1 96 ? 4.929 4.649 5.482 1.00 92.88 96 LEU A N 1
ATOM 765 C CA . LEU A 1 96 ? 4.640 3.469 4.655 1.00 92.88 96 LEU A CA 1
ATOM 766 C C . LEU A 1 96 ? 4.697 3.793 3.150 1.00 92.88 96 LEU A C 1
ATOM 768 O O . LEU A 1 96 ? 5.237 3.010 2.366 1.00 92.88 96 LEU A O 1
ATOM 772 N N . LEU A 1 97 ? 4.195 4.964 2.741 1.00 91.81 97 LEU A N 1
ATOM 773 C CA . LEU A 1 97 ? 4.284 5.443 1.356 1.00 91.81 97 LEU A CA 1
ATOM 774 C C . LEU A 1 97 ? 5.731 5.750 0.933 1.00 91.81 97 LEU A C 1
ATOM 776 O O . LEU A 1 97 ? 6.097 5.509 -0.222 1.00 91.81 97 LEU A O 1
ATOM 780 N N . GLU A 1 98 ? 6.562 6.268 1.841 1.00 90.94 98 GLU A N 1
ATOM 781 C CA . GLU A 1 98 ? 7.983 6.501 1.580 1.00 90.94 98 GLU A CA 1
ATOM 782 C C . GLU A 1 98 ? 8.775 5.201 1.483 1.00 90.94 98 GLU A C 1
ATOM 784 O O . GLU A 1 98 ? 9.515 5.032 0.513 1.00 90.94 98 GLU A O 1
ATOM 789 N N . ASP A 1 99 ? 8.575 4.259 2.404 1.00 92.00 99 ASP A N 1
ATOM 790 C CA . ASP A 1 99 ? 9.241 2.958 2.376 1.00 92.00 99 ASP A CA 1
ATOM 791 C C . ASP A 1 99 ? 8.886 2.185 1.096 1.00 92.00 99 ASP A C 1
ATOM 793 O O . ASP A 1 99 ? 9.778 1.725 0.377 1.00 92.00 99 ASP A O 1
ATOM 797 N N . LEU A 1 100 ? 7.610 2.128 0.704 1.00 92.25 100 LEU A N 1
ATOM 798 C CA . LEU A 1 100 ? 7.208 1.474 -0.548 1.00 92.25 100 LEU A CA 1
ATOM 799 C C . LEU A 1 100 ? 7.816 2.148 -1.789 1.00 92.25 100 LEU A C 1
ATOM 801 O O . LEU A 1 100 ? 8.303 1.459 -2.689 1.00 92.25 100 LEU A O 1
ATOM 805 N N . HIS A 1 101 ? 7.843 3.482 -1.847 1.00 90.62 101 HIS A N 1
ATOM 806 C CA . HIS A 1 101 ? 8.320 4.213 -3.025 1.00 90.62 101 HIS A CA 1
ATOM 807 C C . HIS A 1 101 ? 9.858 4.343 -3.108 1.00 90.62 101 HIS A C 1
ATOM 809 O O . HIS A 1 101 ? 10.429 4.273 -4.205 1.00 90.62 101 HIS A O 1
ATOM 815 N N . HIS A 1 102 ? 10.548 4.573 -1.992 1.00 89.56 102 HIS A N 1
ATOM 816 C CA . HIS A 1 102 ? 11.977 4.910 -1.945 1.00 89.56 102 HIS A CA 1
ATOM 817 C C . HIS A 1 102 ? 12.852 3.749 -1.457 1.00 89.56 102 HIS A C 1
ATOM 819 O O . HIS A 1 102 ? 13.913 3.526 -2.048 1.00 89.56 102 HIS A O 1
ATOM 825 N N . THR A 1 103 ? 12.405 2.981 -0.461 1.00 89.81 103 THR A N 1
ATOM 826 C CA . THR A 1 103 ? 13.124 1.791 0.025 1.00 89.81 103 THR A CA 1
ATOM 827 C C . THR A 1 103 ? 12.889 0.616 -0.929 1.00 89.81 103 THR A C 1
ATOM 829 O O . THR A 1 103 ? 13.826 0.134 -1.566 1.00 89.81 103 THR A O 1
ATOM 832 N N . PHE A 1 104 ? 11.629 0.224 -1.136 1.00 90.44 104 PHE A N 1
ATOM 833 C CA . PHE A 1 104 ? 11.256 -0.985 -1.883 1.00 90.44 104 PHE A CA 1
ATOM 834 C C . PHE A 1 104 ? 10.976 -0.775 -3.375 1.00 90.44 104 PHE A C 1
ATOM 836 O O . PHE A 1 104 ? 10.899 -1.750 -4.113 1.00 90.44 104 PHE A O 1
ATOM 843 N N . ARG A 1 105 ? 10.909 0.476 -3.849 1.00 91.25 105 ARG A N 1
ATOM 844 C CA . ARG A 1 105 ? 10.807 0.848 -5.278 1.00 91.25 105 ARG A CA 1
ATOM 845 C C . ARG A 1 105 ? 9.528 0.401 -6.002 1.00 91.25 105 ARG A C 1
ATOM 847 O O . ARG A 1 105 ? 9.532 0.335 -7.230 1.00 91.25 105 ARG A O 1
ATOM 854 N N . PHE A 1 106 ? 8.420 0.203 -5.290 1.00 90.38 106 PHE A N 1
ATOM 855 C CA . PHE A 1 106 ? 7.100 0.104 -5.926 1.00 90.38 106 PHE A CA 1
ATOM 856 C C . PHE A 1 106 ? 6.792 1.368 -6.740 1.00 90.38 106 PHE A C 1
ATOM 858 O O . PHE A 1 106 ? 7.146 2.484 -6.346 1.00 90.38 106 PHE A O 1
ATOM 865 N N . ARG A 1 107 ? 6.125 1.202 -7.883 1.00 89.62 107 ARG A N 1
ATOM 866 C CA . ARG A 1 107 ? 5.613 2.299 -8.717 1.00 89.62 107 ARG A CA 1
ATOM 867 C C . ARG A 1 107 ? 4.198 1.976 -9.176 1.00 89.62 107 ARG A C 1
ATOM 869 O O . ARG A 1 107 ? 3.859 0.807 -9.356 1.00 89.62 107 ARG A O 1
ATOM 876 N N . GLY A 1 108 ? 3.389 3.010 -9.372 1.00 87.94 108 GLY A N 1
ATOM 877 C CA . GLY A 1 108 ? 2.018 2.855 -9.838 1.00 87.94 108 GLY A CA 1
ATOM 878 C C . GLY A 1 108 ? 1.181 4.104 -9.567 1.00 87.94 108 GLY A C 1
ATOM 879 O O . GLY A 1 108 ? 1.359 4.707 -8.505 1.00 87.94 108 GLY A O 1
ATOM 880 N N . PRO A 1 109 ? 0.229 4.471 -10.449 1.00 86.06 109 PRO A N 1
ATOM 881 C CA . PRO A 1 109 ? -0.587 5.675 -10.281 1.00 86.06 109 PRO A CA 1
ATOM 882 C C . PRO A 1 109 ? -1.324 5.748 -8.939 1.00 86.06 109 PRO A C 1
ATOM 884 O O . PRO A 1 109 ? -1.546 6.844 -8.431 1.00 86.06 109 PRO A O 1
ATOM 887 N N . TRP A 1 110 ? -1.671 4.603 -8.341 1.00 84.94 110 TRP A N 1
ATOM 888 C CA . TRP A 1 110 ? -2.265 4.515 -7.004 1.00 84.94 110 TRP A CA 1
ATOM 889 C C . TRP A 1 110 ? -1.330 5.067 -5.909 1.00 84.94 110 TRP A C 1
ATOM 891 O O . TRP A 1 110 ? -1.753 5.893 -5.101 1.00 84.94 110 TRP A O 1
ATOM 901 N N . LEU A 1 111 ? -0.053 4.667 -5.917 1.00 88.06 111 LEU A N 1
ATOM 902 C CA . LEU A 1 111 ? 0.953 5.051 -4.924 1.00 88.06 111 LEU A CA 1
ATOM 903 C C . LEU A 1 111 ? 1.341 6.520 -5.095 1.00 88.06 111 LEU A C 1
ATOM 905 O O . LEU A 1 111 ? 1.421 7.262 -4.118 1.00 88.06 111 LEU A O 1
ATOM 909 N N . ASP A 1 112 ? 1.517 6.950 -6.344 1.00 85.06 112 ASP A N 1
ATOM 910 C CA . ASP A 1 112 ? 1.836 8.337 -6.674 1.00 85.06 112 ASP A CA 1
ATOM 911 C C . ASP A 1 112 ? 0.662 9.276 -6.326 1.00 85.06 112 ASP A C 1
ATOM 913 O O . ASP A 1 112 ? 0.880 10.347 -5.760 1.00 85.06 112 ASP A O 1
ATOM 917 N N . SER A 1 113 ? -0.591 8.846 -6.540 1.00 82.88 113 SER A N 1
ATOM 918 C CA . SER A 1 113 ? -1.790 9.598 -6.125 1.00 82.88 113 SER A 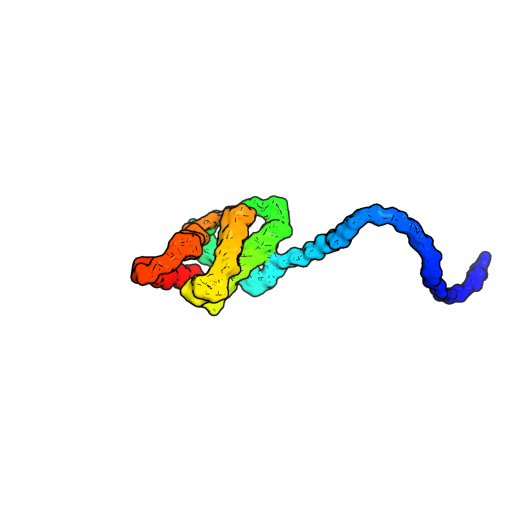CA 1
ATOM 919 C C . SER A 1 113 ? -1.917 9.720 -4.606 1.00 82.88 113 SER A C 1
ATOM 921 O O . SER A 1 113 ? -2.188 10.812 -4.105 1.00 82.88 113 SER A O 1
ATOM 923 N N . LEU A 1 114 ? -1.699 8.626 -3.860 1.00 82.44 114 LEU A N 1
ATOM 924 C CA . LEU A 1 114 ? -1.676 8.665 -2.394 1.00 82.44 114 LEU A CA 1
ATOM 925 C C . LEU A 1 114 ? -0.581 9.616 -1.896 1.00 82.44 114 LEU A C 1
ATOM 927 O O . LEU A 1 114 ? -0.848 10.461 -1.046 1.00 82.44 114 LEU A O 1
ATOM 931 N N . LYS A 1 115 ? 0.628 9.551 -2.467 1.00 83.31 115 LYS A N 1
ATOM 932 C CA . LYS A 1 115 ? 1.720 10.465 -2.111 1.00 83.31 115 LYS A CA 1
ATOM 933 C C . LYS A 1 115 ? 1.363 11.929 -2.364 1.00 83.31 115 LYS A C 1
ATOM 935 O O . LYS A 1 115 ? 1.512 12.726 -1.444 1.00 83.31 115 LYS A O 1
ATOM 940 N N . ILE A 1 116 ? 0.861 12.283 -3.548 1.00 79.44 116 ILE A N 1
ATOM 941 C CA . ILE A 1 116 ? 0.437 13.661 -3.865 1.00 79.44 116 ILE A CA 1
ATOM 942 C C . ILE A 1 116 ? -0.526 14.185 -2.788 1.00 79.44 116 ILE A C 1
ATOM 944 O O . ILE A 1 1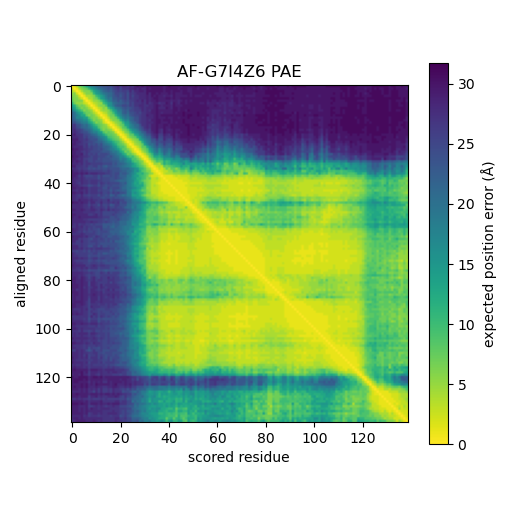16 ? -0.281 15.235 -2.200 1.00 79.44 116 ILE A O 1
ATOM 948 N N . LEU A 1 117 ? -1.553 13.405 -2.437 1.00 73.31 117 LEU A N 1
ATOM 949 C CA . LEU A 1 117 ? -2.541 13.786 -1.421 1.00 73.31 117 LEU A CA 1
ATOM 950 C C . LEU A 1 117 ? -1.948 13.923 -0.007 1.00 73.31 117 LEU A C 1
ATOM 952 O O . LEU A 1 117 ? -2.325 14.837 0.727 1.00 73.31 117 LEU A O 1
ATOM 956 N N . MET A 1 118 ? -1.004 13.057 0.373 1.00 75.00 118 MET A N 1
ATOM 957 C CA . MET A 1 118 ? -0.386 13.071 1.705 1.00 75.00 118 MET A CA 1
ATOM 958 C C . MET A 1 118 ? 0.712 14.134 1.876 1.00 75.00 118 MET A C 1
ATOM 960 O O . MET A 1 118 ? 0.914 14.613 2.998 1.00 75.00 118 MET A O 1
ATOM 964 N N . PHE A 1 119 ? 1.414 14.510 0.801 1.00 70.62 119 PHE A N 1
ATOM 965 C CA . PHE A 1 119 ? 2.518 15.480 0.828 1.00 70.62 119 PHE A CA 1
ATOM 966 C C . PHE A 1 119 ? 2.081 16.907 0.481 1.00 70.62 119 PHE A C 1
ATOM 968 O O . PHE A 1 119 ? 2.394 17.820 1.245 1.00 70.62 119 PHE A O 1
ATOM 975 N N . GLU A 1 120 ? 1.325 17.113 -0.604 1.00 66.56 120 GLU A N 1
ATOM 976 C CA . GLU A 1 120 ? 0.804 18.446 -0.978 1.00 66.56 120 GLU A CA 1
ATOM 977 C C . GLU A 1 120 ? -0.296 18.920 -0.011 1.00 66.56 120 GLU A C 1
ATOM 979 O O . GLU A 1 120 ? -0.518 20.121 0.143 1.00 66.56 120 GLU A O 1
ATOM 984 N N . ASN A 1 121 ? -0.868 17.966 0.736 1.00 58.31 121 ASN A N 1
ATOM 985 C CA . ASN A 1 121 ? -1.758 18.138 1.879 1.00 58.31 121 ASN A CA 1
ATOM 986 C C . ASN A 1 121 ? -3.172 18.639 1.530 1.00 58.31 121 ASN A C 1
ATOM 988 O O . ASN A 1 121 ? -3.441 19.224 0.479 1.00 58.31 121 ASN A O 1
ATOM 992 N N . ALA A 1 122 ? -4.108 18.407 2.451 1.00 54.03 122 ALA A N 1
ATOM 993 C CA . ALA A 1 122 ? -5.487 18.839 2.302 1.00 54.03 122 ALA A CA 1
ATOM 994 C C . ALA A 1 122 ? -5.607 20.370 2.400 1.00 54.03 122 ALA A C 1
ATOM 996 O O . ALA A 1 122 ? -5.778 20.947 3.473 1.00 54.03 122 ALA A O 1
ATOM 997 N N . THR A 1 123 ? -5.624 21.039 1.247 1.00 48.16 123 THR A N 1
ATOM 998 C CA . THR A 1 123 ? -6.515 22.192 1.109 1.00 48.16 123 THR A CA 1
ATOM 999 C C . THR A 1 123 ? -7.947 21.693 1.303 1.00 48.16 123 THR A C 1
ATOM 1001 O O . THR A 1 123 ? -8.337 20.684 0.713 1.00 48.16 123 THR A O 1
ATOM 1004 N N . ASN A 1 124 ? -8.767 22.416 2.074 1.00 56.69 124 ASN A N 1
ATOM 1005 C CA . ASN A 1 124 ? -10.201 22.118 2.244 1.00 56.69 124 ASN A CA 1
ATOM 1006 C C . ASN A 1 124 ? -11.037 22.415 0.975 1.00 56.69 124 ASN A C 1
ATOM 1008 O O . ASN A 1 124 ? -12.240 22.666 1.039 1.00 56.69 124 ASN A O 1
ATOM 1012 N N . ASP A 1 125 ? -10.395 22.385 -0.194 1.00 65.12 125 ASP A N 1
ATOM 1013 C CA . ASP A 1 125 ? -11.025 22.444 -1.500 1.00 65.12 125 ASP A CA 1
ATOM 1014 C C . ASP A 1 125 ? -11.863 21.177 -1.735 1.00 65.12 125 ASP A C 1
ATOM 1016 O O . ASP A 1 125 ? -11.413 20.034 -1.592 1.00 65.12 125 ASP A O 1
ATOM 1020 N N . SER A 1 126 ? -13.103 21.396 -2.171 1.00 61.75 126 SER A N 1
ATOM 1021 C CA . SER A 1 126 ? -14.020 20.353 -2.622 1.00 61.75 126 SER A CA 1
ATOM 1022 C C . SER A 1 126 ? -13.402 19.445 -3.697 1.00 61.75 126 SER A C 1
ATOM 1024 O O . SER A 1 126 ? -13.751 18.267 -3.754 1.00 61.75 126 SER A O 1
ATOM 1026 N N . CYS A 1 127 ? -12.490 19.948 -4.538 1.00 70.19 127 CYS A N 1
ATOM 1027 C CA . CYS A 1 127 ? -11.771 19.156 -5.538 1.00 70.19 127 CYS A CA 1
ATOM 1028 C C . CYS A 1 127 ? -10.895 18.071 -4.889 1.00 70.19 127 CYS A C 1
ATOM 1030 O O . CYS A 1 127 ? -11.029 16.891 -5.221 1.00 70.19 127 CYS A O 1
ATOM 1032 N N . THR A 1 128 ? -10.058 18.443 -3.917 1.00 67.31 128 THR A N 1
ATOM 1033 C CA . THR A 1 128 ? -9.187 17.520 -3.168 1.00 67.31 128 THR A CA 1
ATOM 1034 C C . THR A 1 128 ? -10.017 16.492 -2.396 1.00 67.31 128 THR A C 1
ATOM 1036 O O . THR A 1 128 ? -9.807 15.286 -2.539 1.00 67.31 128 THR A O 1
ATOM 1039 N N . LEU A 1 129 ? -11.060 16.941 -1.688 1.00 66.69 129 LEU A N 1
ATOM 1040 C CA . LEU A 1 129 ? -11.977 16.076 -0.926 1.00 66.69 129 LEU A CA 1
ATOM 1041 C C . LEU A 1 129 ? -12.834 15.134 -1.800 1.00 66.69 129 LEU A C 1
ATOM 1043 O O . LEU A 1 129 ? -13.330 14.115 -1.308 1.00 66.69 129 LEU A O 1
ATOM 1047 N N . LYS A 1 130 ? -13.023 15.449 -3.090 1.00 71.50 130 LYS A N 1
ATOM 1048 C CA . LYS A 1 130 ? -13.648 14.551 -4.081 1.00 71.50 130 LYS A CA 1
ATOM 1049 C C . LYS A 1 130 ? -12.659 13.528 -4.640 1.00 71.50 130 LYS A C 1
ATOM 1051 O O . LYS A 1 130 ? -13.052 12.383 -4.836 1.00 71.50 130 LYS A O 1
ATOM 1056 N N . LYS A 1 131 ? -11.393 13.909 -4.861 1.00 70.50 131 LYS A N 1
ATOM 1057 C CA . LYS A 1 131 ? -10.321 12.982 -5.278 1.00 70.50 131 LYS A CA 1
ATOM 1058 C C . LYS A 1 131 ? -10.050 11.925 -4.201 1.00 70.50 131 LYS A C 1
ATOM 1060 O O . LYS A 1 131 ? -10.016 10.743 -4.526 1.00 70.50 131 LYS A O 1
ATOM 1065 N N . LEU A 1 132 ? -9.967 12.338 -2.932 1.00 67.69 132 LEU A N 1
ATOM 1066 C CA . LEU A 1 132 ? -9.816 11.451 -1.766 1.00 67.69 132 LEU A CA 1
ATOM 1067 C C . LEU A 1 132 ? -10.907 10.363 -1.730 1.00 67.69 132 LEU A C 1
ATOM 1069 O O . LEU A 1 132 ? -10.600 9.179 -1.853 1.00 67.69 132 LEU A O 1
ATOM 1073 N N . ARG A 1 133 ? -12.188 10.761 -1.728 1.00 69.12 133 ARG A N 1
ATOM 1074 C CA . ARG A 1 133 ? -13.347 9.839 -1.789 1.00 69.12 133 ARG A CA 1
ATOM 1075 C C . ARG A 1 133 ? -13.518 9.088 -3.121 1.00 69.12 133 ARG A C 1
ATOM 1077 O O . ARG A 1 133 ? -14.410 8.246 -3.248 1.00 69.12 133 ARG A O 1
ATOM 1084 N N . GLY A 1 134 ? -12.706 9.404 -4.129 1.00 72.88 134 GLY A N 1
ATOM 1085 C CA . GLY A 1 134 ? -12.578 8.627 -5.362 1.00 72.88 134 GLY A CA 1
ATOM 1086 C C . GLY A 1 134 ? -11.577 7.477 -5.228 1.00 72.88 134 GLY A C 1
ATOM 1087 O O . GLY A 1 134 ? -11.804 6.413 -5.796 1.00 72.88 134 GLY A O 1
ATOM 1088 N N . LEU A 1 135 ? -10.505 7.672 -4.452 1.00 69.50 135 LEU A N 1
ATOM 1089 C CA . LEU A 1 135 ? -9.466 6.667 -4.202 1.00 69.50 135 LEU A CA 1
ATOM 1090 C C . LEU A 1 135 ? -9.860 5.657 -3.124 1.00 69.50 135 LEU A C 1
ATOM 1092 O O . LEU A 1 135 ? -9.536 4.488 -3.276 1.00 69.50 135 LEU A O 1
ATOM 1096 N N . GLU A 1 136 ? -10.650 6.050 -2.122 1.00 66.56 136 GLU A N 1
ATOM 1097 C CA . GLU A 1 136 ? -11.269 5.111 -1.163 1.00 66.56 136 GLU A CA 1
ATOM 1098 C C . GLU A 1 136 ? -12.082 3.998 -1.847 1.00 66.56 136 GLU A C 1
ATOM 1100 O O . GLU A 1 136 ? -12.257 2.927 -1.288 1.00 66.56 136 GLU A O 1
ATOM 1105 N N . LYS A 1 137 ? -12.555 4.223 -3.079 1.00 70.31 137 LYS A N 1
ATOM 1106 C CA . LYS A 1 137 ? -13.300 3.234 -3.875 1.00 70.31 137 LYS A CA 1
ATOM 1107 C C . LYS A 1 137 ? -12.410 2.307 -4.717 1.00 70.31 137 LYS A C 1
ATOM 1109 O O . LYS A 1 137 ? -12.943 1.543 -5.519 1.00 70.31 137 LYS A O 1
ATOM 1114 N N . LYS A 1 138 ? -11.082 2.407 -4.582 1.00 67.94 138 LYS A N 1
ATOM 1115 C CA . LYS A 1 138 ? -10.087 1.515 -5.204 1.00 67.94 138 LYS A CA 1
ATOM 1116 C C . LYS A 1 138 ? -9.452 0.519 -4.215 1.00 67.94 138 LYS A C 1
ATOM 1118 O O . LYS A 1 138 ? -8.668 -0.314 -4.660 1.00 67.94 138 LYS A O 1
ATOM 1123 N N . PHE A 1 139 ? -9.747 0.596 -2.916 1.00 61.91 139 PHE A N 1
ATOM 1124 C CA . PHE A 1 139 ? -9.131 -0.236 -1.869 1.00 61.91 139 PHE A CA 1
ATOM 1125 C C . PHE A 1 139 ? -10.181 -1.058 -1.098 1.00 61.91 139 PHE A C 1
ATOM 1127 O O . PHE A 1 139 ? -9.783 -2.102 -0.530 1.00 61.91 139 PHE A O 1
#

Foldseek 3Di:
DDDDDDDDDDDDDDDDDDDDDDDDPVPPPLQQQPPVLVVLLVVLCVLCVVFKDAADDPDPSLVRVLSNLVSVLSVVLVPDQVVCCLPPPLVVNQVSLCCNCPVRNMGGPLSVLSNCDSPVHDDVDPVSVVSSVVSSVSD

Solvent-accessible surface area (backbone atoms only — not comparable to full-atom values): 8708 Å² total; per-residue (Å²): 133,90,78,82,86,84,83,84,88,86,78,91,87,81,88,86,86,79,89,81,81,78,94,67,81,76,76,78,75,69,54,68,53,48,72,72,40,45,52,52,45,49,53,50,47,68,75,37,53,91,49,46,49,80,53,89,66,93,47,73,64,63,43,33,46,47,49,32,47,49,26,55,47,53,52,51,62,63,78,39,55,74,63,58,34,61,75,75,40,39,69,62,55,50,49,43,54,43,42,39,45,70,73,52,46,44,46,32,67,68,59,55,51,52,45,49,53,70,69,77,42,84,58,94,46,68,67,54,60,48,52,53,67,54,51,67,76,76,107

Radius of gyration: 24.88 Å; Cα contacts (8 Å, |Δi|>4): 98; chains: 1; bounding box: 54×76×54 Å

pLDDT: mean 71.48, std 19.93, range [32.16, 92.88]